Protein AF-A0A3S1B8Y9-F1 (afdb_monomer_lite)

InterPro domains:
  IPR036291 NAD(P)-binding domain superfamily [SSF51735] (3-135)

pLDDT: mean 95.3, std 6.67, range [57.62, 98.81]

Structure (mmCIF, N/CA/C/O backbone):
data_AF-A0A3S1B8Y9-F1
#
_entry.id   AF-A0A3S1B8Y9-F1
#
loop_
_atom_site.group_PDB
_atom_site.id
_atom_site.type_symbol
_atom_site.label_atom_id
_atom_site.label_alt_id
_atom_site.label_comp_id
_atom_site.label_asym_id
_atom_site.label_entity_id
_atom_site.label_seq_id
_atom_site.pdbx_PDB_ins_code
_atom_site.Cartn_x
_atom_site.Cartn_y
_atom_site.Cartn_z
_atom_site.occupancy
_atom_site.B_iso_or_equiv
_atom_site.auth_seq_id
_atom_site.auth_comp_id
_atom_site.auth_asym_id
_atom_site.auth_atom_id
_atom_site.pdbx_PDB_model_num
ATOM 1 N N . ARG A 1 1 ? -17.736 -3.963 6.426 1.00 63.00 1 ARG A N 1
ATOM 2 C CA . ARG A 1 1 ? -17.536 -5.177 5.589 1.00 63.00 1 ARG A CA 1
ATOM 3 C C . ARG A 1 1 ? -17.302 -4.832 4.119 1.00 63.00 1 ARG A C 1
ATOM 5 O O . ARG A 1 1 ? -16.279 -5.253 3.610 1.00 63.00 1 ARG A O 1
ATOM 12 N N . LEU A 1 2 ? -18.182 -4.063 3.458 1.00 87.69 2 LEU A N 1
ATOM 13 C CA . LEU A 1 2 ? -18.104 -3.826 2.005 1.00 87.69 2 LEU A CA 1
ATOM 14 C C . LEU A 1 2 ? -16.774 -3.196 1.538 1.00 87.69 2 LEU A C 1
ATOM 16 O O . LEU A 1 2 ? -16.133 -3.740 0.652 1.00 87.69 2 LEU A O 1
ATOM 20 N N . VAL A 1 3 ? -16.322 -2.112 2.184 1.00 96.25 3 VAL A N 1
ATOM 21 C CA . VAL A 1 3 ? -15.121 -1.366 1.753 1.00 96.25 3 VAL A CA 1
ATOM 22 C C . VAL A 1 3 ? -13.850 -2.220 1.802 1.00 96.25 3 VAL A C 1
ATOM 24 O O . VAL A 1 3 ? -13.183 -2.363 0.787 1.00 96.25 3 VAL A O 1
ATOM 27 N N . CYS A 1 4 ? -13.530 -2.846 2.941 1.00 97.25 4 CYS A N 1
ATOM 28 C CA . CYS A 1 4 ? -12.346 -3.710 3.049 1.00 97.25 4 CYS A CA 1
ATOM 29 C C . CYS A 1 4 ? -12.452 -4.965 2.169 1.00 97.25 4 CYS A C 1
ATOM 31 O O . CYS A 1 4 ? -11.440 -5.449 1.675 1.00 97.25 4 CYS A O 1
ATOM 33 N N . HIS A 1 5 ? -13.664 -5.491 1.959 1.00 97.94 5 HIS A N 1
ATOM 34 C CA . HIS A 1 5 ? -13.863 -6.635 1.074 1.00 97.94 5 HIS A CA 1
ATOM 35 C C . HIS A 1 5 ? -13.495 -6.305 -0.375 1.00 97.94 5 HIS A C 1
ATOM 37 O O . HIS A 1 5 ? -12.762 -7.067 -0.998 1.00 97.94 5 HIS A O 1
ATOM 43 N N . VAL A 1 6 ? -13.940 -5.153 -0.882 1.00 98.00 6 VAL A N 1
ATOM 44 C CA . VAL A 1 6 ? -13.618 -4.702 -2.243 1.00 98.00 6 VAL A CA 1
ATOM 45 C 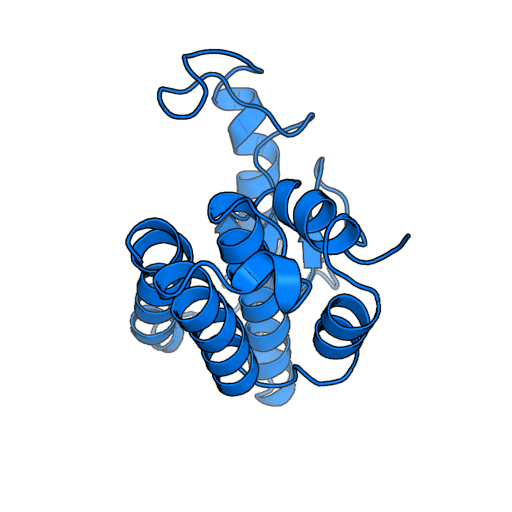C . VAL A 1 6 ? -12.164 -4.242 -2.330 1.00 98.00 6 VAL A C 1
ATOM 47 O O . VAL A 1 6 ? -11.384 -4.793 -3.094 1.00 98.00 6 VAL A O 1
ATOM 50 N N . ASN A 1 7 ? -11.773 -3.262 -1.516 1.00 98.44 7 ASN A N 1
ATOM 51 C CA . ASN A 1 7 ? -10.494 -2.577 -1.691 1.00 98.44 7 ASN A CA 1
ATOM 52 C C . ASN A 1 7 ? -9.284 -3.446 -1.340 1.00 98.44 7 ASN A C 1
ATOM 54 O O . ASN A 1 7 ? -8.238 -3.289 -1.962 1.00 98.44 7 ASN A O 1
ATOM 58 N N . TYR A 1 8 ? -9.406 -4.319 -0.335 1.00 98.62 8 TYR A N 1
ATOM 59 C CA . TYR A 1 8 ? -8.295 -5.140 0.143 1.00 98.62 8 TYR A CA 1
ATOM 60 C C . TYR A 1 8 ? -8.428 -6.596 -0.307 1.00 98.62 8 TYR A C 1
ATOM 62 O O . TYR A 1 8 ? -7.624 -7.043 -1.116 1.00 98.62 8 TYR A O 1
ATOM 70 N N . PHE A 1 9 ? -9.448 -7.324 0.165 1.00 98.56 9 PHE A N 1
ATOM 71 C CA . PHE A 1 9 ? -9.536 -8.771 -0.082 1.00 98.56 9 PHE A CA 1
ATOM 72 C C . PHE A 1 9 ? -9.694 -9.105 -1.571 1.00 98.56 9 PHE A C 1
ATOM 74 O O . PHE A 1 9 ? -8.964 -9.945 -2.076 1.00 98.56 9 PHE A O 1
ATOM 81 N N . SER A 1 10 ? -10.560 -8.397 -2.301 1.00 98.50 10 SER A N 1
ATOM 82 C CA . SER A 1 10 ? -10.728 -8.650 -3.742 1.00 98.50 10 SER A CA 1
ATOM 83 C C . SER A 1 10 ? -9.470 -8.276 -4.538 1.00 98.50 10 SER A C 1
ATOM 85 O O . SER A 1 10 ? -9.107 -8.966 -5.485 1.00 98.50 10 SER A O 1
ATOM 87 N N . THR A 1 11 ? -8.765 -7.210 -4.143 1.00 98.69 11 THR A N 1
ATOM 88 C CA . THR A 1 11 ? -7.465 -6.849 -4.736 1.00 98.69 11 THR A CA 1
ATOM 89 C C . THR A 1 11 ? -6.412 -7.929 -4.476 1.00 98.69 11 THR A C 1
ATOM 91 O O . THR A 1 11 ? -5.647 -8.271 -5.379 1.00 98.69 11 THR A O 1
ATOM 94 N N . LEU A 1 12 ? -6.385 -8.494 -3.265 1.00 98.62 12 LEU A N 1
ATOM 95 C CA . LEU A 1 12 ? -5.515 -9.615 -2.922 1.00 98.62 12 LEU A CA 1
ATOM 96 C C . LEU A 1 12 ? -5.836 -10.845 -3.780 1.00 98.62 12 LEU A C 1
ATOM 98 O O . LEU A 1 12 ? -4.910 -11.431 -4.337 1.00 98.62 12 LEU A O 1
ATOM 102 N N . ASP A 1 13 ? -7.114 -11.192 -3.944 1.00 98.69 13 ASP A N 1
ATOM 103 C CA . ASP A 1 13 ? -7.547 -12.316 -4.783 1.00 98.69 13 ASP A CA 1
ATOM 104 C C . ASP A 1 13 ? -7.085 -12.130 -6.239 1.00 98.69 13 ASP A C 1
ATOM 106 O O . ASP A 1 13 ? -6.532 -13.049 -6.846 1.00 98.69 13 ASP A O 1
ATOM 110 N N . VAL A 1 14 ? -7.224 -10.917 -6.793 1.00 98.69 14 VAL A N 1
ATOM 111 C CA . VAL A 1 14 ? -6.712 -10.590 -8.137 1.00 98.69 14 VAL A CA 1
ATOM 112 C C . VAL A 1 14 ? -5.202 -10.805 -8.212 1.00 98.69 14 VAL A C 1
ATOM 114 O O . VAL A 1 14 ? -4.722 -11.428 -9.159 1.00 98.69 14 VAL A O 1
ATOM 117 N N . CYS A 1 15 ? -4.446 -10.338 -7.216 1.00 98.44 15 CYS A N 1
ATOM 118 C CA . CYS A 1 15 ? -3.003 -10.568 -7.167 1.00 98.44 15 CYS A CA 1
ATOM 119 C C . CYS A 1 15 ? -2.684 -12.068 -7.140 1.00 98.44 15 CYS A C 1
ATOM 121 O O . CYS A 1 15 ? -1.884 -12.534 -7.943 1.00 98.44 15 CYS A O 1
ATOM 123 N N . GLN A 1 16 ? -3.336 -12.845 -6.276 1.00 97.25 16 GLN A N 1
ATOM 124 C CA . GLN A 1 16 ? -3.097 -14.286 -6.153 1.00 97.25 16 GLN A CA 1
ATOM 125 C C . GLN A 1 16 ? -3.360 -15.043 -7.459 1.00 97.25 16 GLN A C 1
ATOM 127 O O . GLN A 1 16 ? -2.598 -15.944 -7.808 1.00 97.25 16 GLN A O 1
ATOM 132 N N . VAL A 1 17 ? -4.401 -14.660 -8.200 1.00 98.50 17 VAL A N 1
ATOM 133 C CA . VAL A 1 17 ? -4.745 -15.281 -9.486 1.00 98.50 17 VAL A CA 1
ATOM 134 C C . VAL A 1 17 ? -3.783 -14.862 -10.600 1.00 98.50 17 VAL A C 1
ATOM 136 O O . VAL A 1 17 ? -3.414 -15.691 -11.431 1.00 98.50 17 VAL A O 1
ATOM 139 N N . LEU A 1 18 ? -3.372 -13.592 -10.644 1.00 98.38 18 LEU A N 1
ATOM 140 C CA . LEU A 1 18 ? -2.582 -13.053 -11.757 1.00 98.38 18 LEU A CA 1
ATOM 141 C C . LEU A 1 18 ? -1.067 -13.169 -11.561 1.00 98.38 18 LEU A C 1
ATOM 143 O O . LEU A 1 18 ? -0.333 -13.190 -12.547 1.00 98.38 18 LEU A O 1
ATOM 147 N N . PHE A 1 19 ? -0.574 -13.259 -10.327 1.00 97.88 19 PHE A N 1
ATOM 148 C CA . PHE A 1 19 ? 0.864 -13.294 -10.038 1.00 97.88 19 PHE A CA 1
ATOM 149 C C . PHE A 1 19 ? 1.604 -14.476 -10.679 1.00 97.88 19 PHE A C 1
ATOM 151 O O . PHE A 1 19 ? 2.698 -14.250 -11.197 1.00 97.88 19 PHE A O 1
ATOM 158 N N . PRO A 1 20 ? 1.027 -15.693 -10.761 1.00 97.25 20 PRO A N 1
ATOM 159 C CA . PRO A 1 20 ? 1.637 -16.796 -11.507 1.00 97.25 20 PRO A CA 1
ATOM 160 C C . PRO A 1 20 ? 1.850 -16.520 -13.006 1.00 97.25 20 PRO A C 1
ATOM 162 O O . PRO A 1 20 ? 2.580 -17.258 -13.660 1.00 97.25 20 PRO A O 1
ATOM 165 N N . LEU A 1 21 ? 1.210 -15.486 -13.568 1.00 98.19 21 LEU A N 1
ATOM 166 C CA . LEU A 1 21 ? 1.323 -15.100 -14.979 1.00 98.19 21 LEU A CA 1
ATOM 167 C C . LEU A 1 21 ? 2.363 -13.996 -15.224 1.00 98.19 21 LEU A C 1
ATOM 169 O O . LEU A 1 21 ? 2.599 -13.629 -16.381 1.00 98.19 21 LEU A O 1
ATOM 173 N N . LEU A 1 22 ? 2.953 -13.428 -14.167 1.00 98.12 22 LEU A N 1
ATOM 174 C CA . LEU A 1 22 ? 3.941 -12.361 -14.297 1.00 98.12 22 LEU A CA 1
ATOM 175 C C . LEU A 1 22 ? 5.198 -12.882 -14.996 1.00 98.12 22 LEU A C 1
ATOM 177 O O . LEU A 1 22 ? 5.701 -13.968 -14.718 1.00 98.12 22 LEU A O 1
ATOM 181 N N . ARG A 1 23 ? 5.698 -12.077 -15.929 1.00 98.00 23 ARG A N 1
ATOM 182 C CA . ARG A 1 23 ? 6.911 -12.352 -16.704 1.00 98.00 23 ARG A CA 1
ATOM 183 C C . ARG A 1 23 ? 8.104 -11.623 -16.077 1.00 98.00 23 ARG A C 1
ATOM 185 O O . ARG A 1 23 ? 7.883 -10.689 -15.301 1.00 98.00 23 ARG A O 1
ATOM 192 N N . PRO A 1 24 ? 9.345 -11.976 -16.454 1.00 97.81 24 PRO A N 1
ATOM 193 C CA . PRO A 1 24 ? 10.497 -11.139 -16.153 1.00 97.81 24 PRO A CA 1
ATOM 194 C C . PRO A 1 24 ? 10.241 -9.671 -16.511 1.00 97.81 24 PRO A C 1
ATOM 196 O O . PRO A 1 24 ? 9.598 -9.383 -17.527 1.00 97.81 24 PRO A O 1
ATOM 199 N N . HIS A 1 25 ? 10.730 -8.755 -15.676 1.00 97.94 25 HIS A N 1
ATOM 200 C CA . HIS A 1 25 ? 10.532 -7.304 -15.812 1.00 97.94 25 HIS A CA 1
ATOM 201 C C . HIS A 1 25 ? 9.085 -6.808 -15.607 1.00 97.94 25 HIS A C 1
ATOM 203 O O . HIS A 1 25 ? 8.757 -5.695 -16.023 1.00 97.94 25 HIS A O 1
ATOM 209 N N . ALA A 1 26 ? 8.180 -7.597 -15.016 1.00 98.44 26 ALA A N 1
ATOM 210 C CA . ALA A 1 26 ? 6.801 -7.155 -14.789 1.00 98.44 26 ALA A CA 1
ATOM 211 C C . ALA A 1 26 ? 6.689 -6.053 -13.716 1.00 98.44 26 ALA A C 1
ATOM 213 O O . ALA A 1 26 ? 7.410 -6.047 -12.718 1.00 98.44 26 ALA A O 1
ATOM 214 N N . ARG A 1 27 ? 5.731 -5.134 -13.911 1.00 98.56 27 ARG A N 1
ATOM 215 C CA . ARG A 1 27 ? 5.387 -4.061 -12.966 1.00 98.56 27 ARG A CA 1
ATOM 216 C C . ARG A 1 27 ? 3.947 -4.235 -12.518 1.00 98.56 27 ARG A C 1
ATOM 218 O O . ARG A 1 27 ? 3.034 -4.226 -13.341 1.00 98.56 27 ARG A O 1
ATOM 225 N N . VAL A 1 28 ? 3.753 -4.369 -11.215 1.00 98.62 28 VAL A N 1
ATOM 226 C CA . VAL A 1 28 ? 2.445 -4.414 -10.568 1.00 98.62 28 VAL A CA 1
ATOM 227 C C . VAL A 1 28 ? 2.259 -3.123 -9.787 1.00 98.62 28 VAL A C 1
ATOM 229 O O . VAL A 1 28 ? 3.119 -2.725 -8.998 1.00 98.62 28 VAL A O 1
ATOM 232 N N . VAL A 1 29 ? 1.123 -2.472 -10.015 1.00 98.56 29 VAL A N 1
ATOM 233 C CA . VAL A 1 29 ? 0.789 -1.195 -9.392 1.00 98.56 29 VAL A CA 1
ATOM 234 C C . VAL A 1 29 ? -0.536 -1.329 -8.667 1.00 98.56 29 VAL A C 1
ATOM 236 O O . VAL A 1 29 ? -1.596 -1.394 -9.288 1.00 98.56 29 VAL A O 1
ATOM 239 N N . ASN A 1 30 ? -0.472 -1.340 -7.342 1.00 98.62 30 ASN A N 1
ATOM 240 C CA . ASN A 1 30 ? -1.655 -1.353 -6.497 1.00 98.62 30 ASN A CA 1
ATOM 241 C C . ASN A 1 30 ? -2.011 0.083 -6.107 1.00 98.62 30 ASN A C 1
ATOM 243 O O . ASN A 1 30 ? -1.321 0.720 -5.309 1.00 98.62 30 ASN A O 1
ATOM 247 N N . VAL A 1 31 ? -3.104 0.606 -6.658 1.00 97.50 31 VAL A N 1
ATOM 248 C CA . VAL A 1 31 ? -3.568 1.958 -6.325 1.00 97.50 31 VAL A CA 1
ATOM 249 C C . VAL A 1 31 ? -4.104 1.968 -4.891 1.00 97.50 31 VAL A C 1
ATOM 251 O O . VAL A 1 31 ? -5.207 1.490 -4.604 1.00 97.50 31 VAL A O 1
ATOM 254 N N . SER A 1 32 ? -3.305 2.510 -3.977 1.00 97.31 32 SER A N 1
ATOM 255 C CA . SER A 1 32 ? -3.632 2.705 -2.570 1.00 97.31 32 SER A CA 1
ATOM 256 C C . SER A 1 32 ? -4.222 4.113 -2.361 1.00 97.31 32 SER A C 1
ATOM 258 O O . SER A 1 32 ? -5.138 4.469 -3.107 1.00 97.31 32 SER A O 1
ATOM 260 N N . SER A 1 33 ? -3.822 4.853 -1.322 1.00 95.56 33 SER A N 1
ATOM 261 C CA . SER A 1 33 ? -4.183 6.259 -1.082 1.00 95.56 33 SER A CA 1
ATOM 262 C C . SER A 1 33 ? -3.348 6.869 0.046 1.00 95.56 33 SER A C 1
ATOM 264 O O . SER A 1 33 ? -3.015 6.144 0.984 1.00 95.56 33 SER A O 1
ATOM 266 N N . LEU A 1 34 ? -3.095 8.185 0.033 1.00 93.94 34 LEU A N 1
ATOM 267 C CA . LEU A 1 34 ? -2.522 8.893 1.188 1.00 93.94 34 LEU A CA 1
ATOM 268 C C . LEU A 1 34 ? -3.366 8.768 2.462 1.00 93.94 34 LEU A C 1
ATOM 270 O O . LEU A 1 34 ? -2.816 8.843 3.558 1.00 93.94 34 LEU A O 1
ATOM 274 N N . ASN A 1 35 ? -4.661 8.462 2.361 1.00 94.56 35 ASN A N 1
ATOM 275 C CA . ASN A 1 35 ? -5.476 8.148 3.535 1.00 94.56 35 ASN A CA 1
ATOM 276 C C . ASN A 1 35 ? -4.962 6.924 4.317 1.00 94.56 35 ASN A C 1
ATOM 278 O O . ASN A 1 35 ? -5.377 6.726 5.454 1.00 94.56 35 ASN A O 1
ATOM 282 N N . CYS A 1 36 ? -4.062 6.097 3.762 1.00 96.12 36 CYS A N 1
ATOM 283 C CA . CYS A 1 36 ? -3.386 5.074 4.562 1.00 96.12 36 CYS A CA 1
ATOM 284 C C . CYS A 1 36 ? -2.468 5.692 5.630 1.00 96.12 36 CYS A C 1
ATOM 286 O O . CYS A 1 36 ? -2.390 5.161 6.733 1.00 96.12 36 CYS A O 1
ATOM 288 N N . HIS A 1 37 ? -1.808 6.811 5.315 1.00 96.00 37 HIS A N 1
ATOM 289 C CA . HIS A 1 37 ? -0.996 7.575 6.260 1.00 96.00 37 HIS A CA 1
ATOM 290 C C . HIS A 1 37 ? -1.885 8.272 7.293 1.00 96.00 37 HIS A C 1
ATOM 292 O O . HIS A 1 37 ? -1.647 8.134 8.487 1.00 96.00 37 HIS A O 1
ATOM 298 N N . GLU A 1 38 ? -2.958 8.937 6.853 1.00 95.25 38 GLU A N 1
ATOM 299 C CA . GLU A 1 38 ? -3.907 9.593 7.766 1.00 95.25 38 GLU A CA 1
ATOM 300 C C . GLU A 1 38 ? -4.511 8.596 8.764 1.00 95.25 38 GLU A C 1
ATOM 302 O O . GLU A 1 38 ? -4.412 8.792 9.972 1.00 95.25 38 GLU A O 1
ATOM 307 N N . SER A 1 39 ? -5.043 7.467 8.279 1.00 97.31 39 SER A N 1
ATOM 308 C CA . SER A 1 39 ? -5.579 6.419 9.154 1.00 97.31 39 SER A CA 1
ATOM 309 C C . SER A 1 39 ? -4.511 5.798 10.050 1.00 97.31 39 SER A C 1
ATOM 311 O O . SER A 1 39 ? -4.826 5.385 11.163 1.00 97.31 39 SER A O 1
ATOM 313 N N . PHE A 1 40 ? -3.255 5.707 9.599 1.00 98.25 40 PHE A N 1
ATOM 314 C CA . PHE A 1 40 ? -2.159 5.237 10.444 1.00 98.25 40 PHE A CA 1
ATOM 315 C C . PHE A 1 40 ? -1.917 6.209 11.606 1.00 98.25 40 PHE A C 1
ATOM 317 O O . PHE A 1 40 ? -1.838 5.770 12.753 1.00 98.25 40 PHE A O 1
ATOM 324 N N . CYS A 1 41 ? -1.866 7.512 11.328 1.00 97.44 41 CYS A N 1
ATOM 325 C CA . CYS A 1 41 ? -1.701 8.559 12.335 1.00 97.44 41 CYS A CA 1
ATOM 326 C C . CYS A 1 41 ? -2.880 8.620 13.321 1.00 97.44 41 CYS A C 1
ATOM 328 O O . CYS A 1 41 ? -2.658 8.822 14.514 1.00 97.44 41 CYS A O 1
ATOM 330 N N . ASP A 1 42 ? -4.105 8.375 12.849 1.00 97.50 42 ASP A N 1
ATOM 331 C CA . ASP A 1 42 ? -5.320 8.350 13.677 1.00 97.50 42 ASP A CA 1
ATOM 332 C C . ASP A 1 42 ? -5.483 7.052 14.493 1.00 97.50 42 ASP A C 1
ATOM 334 O O . ASP A 1 42 ? -6.267 6.996 15.446 1.00 97.50 42 ASP A O 1
ATOM 338 N N . CYS A 1 43 ? -4.737 5.994 14.164 1.00 98.38 43 CYS A N 1
ATOM 339 C CA . CYS A 1 43 ? -4.683 4.791 14.988 1.00 98.38 43 CYS A CA 1
ATOM 340 C C . CYS A 1 43 ? -3.944 5.051 16.308 1.00 98.38 43 CYS A C 1
ATOM 342 O O . CYS A 1 43 ? -2.993 5.824 16.391 1.00 98.38 43 CYS A O 1
ATOM 344 N N . SER A 1 44 ? -4.326 4.320 17.354 1.00 98.31 44 SER A N 1
ATOM 345 C CA . SER A 1 44 ? -3.635 4.351 18.646 1.00 98.31 44 SER A CA 1
ATOM 346 C C . SER A 1 44 ? -2.167 3.905 18.527 1.00 98.31 44 SER A C 1
ATOM 348 O O . SER A 1 44 ? -1.848 3.082 17.662 1.00 98.31 44 SER A O 1
ATOM 350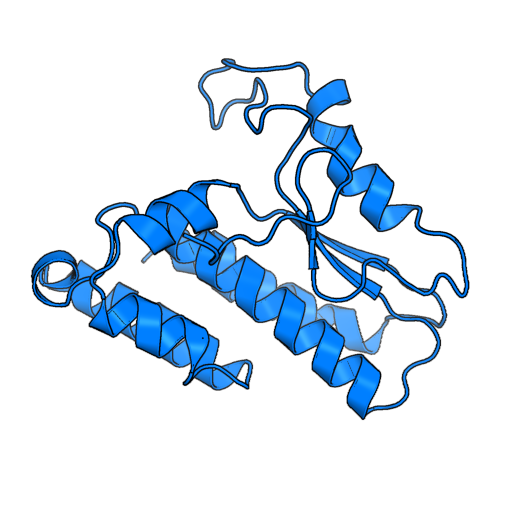 N N . PRO A 1 45 ? -1.281 4.313 19.459 1.00 98.12 45 PRO A N 1
ATOM 351 C CA . PRO A 1 45 ? 0.114 3.866 19.471 1.00 98.12 45 PRO A CA 1
ATOM 352 C C . PRO A 1 45 ? 0.280 2.340 19.460 1.00 98.12 45 PRO A C 1
ATOM 354 O O . PRO A 1 45 ? 1.201 1.820 18.837 1.00 98.12 45 PRO A O 1
ATOM 357 N N . ALA A 1 46 ? -0.631 1.602 20.105 1.00 98.38 46 ALA A N 1
ATOM 358 C CA . ALA A 1 46 ? -0.608 0.140 20.108 1.00 98.38 46 ALA A CA 1
ATOM 359 C C . ALA A 1 46 ? -0.874 -0.447 18.709 1.00 98.38 46 ALA A C 1
ATOM 361 O O . ALA A 1 46 ? -0.177 -1.368 18.280 1.00 98.38 46 ALA A O 1
ATOM 362 N N . VAL A 1 47 ? -1.847 0.107 17.979 1.00 98.44 47 VAL A N 1
ATOM 363 C CA . VAL A 1 47 ? -2.166 -0.308 16.604 1.00 98.44 47 VAL A CA 1
ATOM 364 C C . VAL A 1 47 ? -1.061 0.119 15.636 1.00 98.44 47 VAL A C 1
ATOM 366 O O . VAL A 1 47 ? -0.631 -0.696 14.822 1.00 98.44 47 VAL A O 1
ATOM 369 N N . GLN A 1 48 ? -0.528 1.337 15.769 1.00 98.50 48 GLN A N 1
ATOM 370 C CA . GLN A 1 48 ? 0.627 1.794 14.991 1.00 98.50 48 GLN A CA 1
ATOM 371 C C . GLN A 1 48 ? 1.845 0.883 15.192 1.00 98.50 48 GLN A C 1
ATOM 373 O O . GLN A 1 48 ? 2.496 0.479 14.228 1.00 98.50 48 GLN A O 1
ATOM 378 N N . ASN A 1 49 ? 2.131 0.508 16.442 1.00 98.00 49 ASN A N 1
ATOM 379 C CA . ASN A 1 49 ? 3.220 -0.408 16.759 1.00 98.00 49 ASN A CA 1
ATOM 380 C C . ASN A 1 49 ? 2.980 -1.799 16.160 1.00 98.00 49 ASN A C 1
ATOM 382 O O . ASN A 1 49 ? 3.899 -2.373 15.579 1.00 98.00 49 ASN A O 1
ATOM 386 N N . ARG A 1 50 ? 1.749 -2.327 16.234 1.00 98.00 50 ARG A N 1
ATOM 387 C CA . ARG A 1 50 ? 1.377 -3.592 15.578 1.00 98.00 50 ARG A CA 1
ATOM 388 C C . ARG A 1 50 ? 1.649 -3.540 14.074 1.00 98.00 50 ARG A C 1
ATOM 390 O O . ARG A 1 50 ? 2.268 -4.462 13.555 1.00 98.00 50 ARG A O 1
ATOM 397 N N . ILE A 1 51 ? 1.240 -2.464 13.397 1.00 97.75 51 ILE A N 1
ATOM 398 C CA . ILE A 1 51 ? 1.486 -2.268 11.959 1.00 97.75 51 ILE A CA 1
ATOM 399 C C . ILE A 1 51 ? 2.988 -2.310 11.649 1.00 97.75 51 ILE A C 1
ATOM 401 O O . ILE A 1 51 ? 3.397 -2.984 10.710 1.00 97.75 51 ILE A O 1
ATOM 405 N N . LYS A 1 52 ? 3.808 -1.627 12.456 1.00 96.50 52 LYS A N 1
ATOM 406 C CA . LYS A 1 52 ? 5.259 -1.512 12.242 1.00 96.50 52 LYS A CA 1
ATOM 407 C C . LYS A 1 52 ? 6.045 -2.788 12.556 1.00 96.50 52 LYS A C 1
ATOM 409 O O . LYS A 1 52 ? 7.109 -2.990 11.981 1.00 96.50 52 LYS A O 1
ATOM 414 N N . THR A 1 53 ? 5.575 -3.611 13.494 1.00 96.81 53 THR A N 1
ATOM 415 C CA . THR A 1 53 ? 6.422 -4.648 14.120 1.00 96.81 53 THR A CA 1
ATOM 416 C C . THR A 1 53 ? 5.894 -6.070 14.022 1.00 96.81 53 THR A C 1
ATOM 418 O O . THR A 1 53 ? 6.669 -6.990 14.248 1.00 96.81 53 THR A O 1
ATOM 421 N N . ALA A 1 54 ? 4.610 -6.269 13.713 1.00 96.56 54 ALA A N 1
ATOM 422 C CA . ALA A 1 54 ? 3.963 -7.580 13.804 1.00 96.56 54 ALA A CA 1
ATOM 423 C C . ALA A 1 54 ? 3.347 -8.059 12.480 1.00 96.56 54 ALA A C 1
ATOM 425 O O . ALA A 1 54 ? 2.628 -9.053 12.470 1.00 96.56 54 ALA A O 1
ATOM 426 N N . ILE A 1 55 ? 3.579 -7.340 11.379 1.00 97.62 55 ILE A N 1
ATOM 427 C CA . ILE A 1 55 ? 3.033 -7.670 10.062 1.00 97.62 55 ILE A CA 1
ATOM 428 C C . ILE A 1 55 ? 4.190 -7.996 9.120 1.00 97.62 55 ILE A C 1
ATOM 430 O O . ILE A 1 55 ? 4.917 -7.103 8.684 1.00 97.62 55 ILE A O 1
ATOM 434 N N . HIS A 1 56 ? 4.357 -9.279 8.801 1.00 97.00 56 HIS A N 1
ATOM 435 C CA . HIS A 1 56 ? 5.460 -9.767 7.965 1.00 97.00 56 HIS A CA 1
ATOM 436 C C . HIS A 1 56 ? 4.987 -10.605 6.777 1.00 97.00 56 HIS A C 1
ATOM 438 O O . HIS A 1 56 ? 5.704 -10.733 5.786 1.00 97.00 56 HIS A O 1
ATOM 444 N N . THR A 1 57 ? 3.781 -11.160 6.860 1.00 98.56 57 THR A N 1
ATOM 445 C CA . THR A 1 57 ? 3.181 -12.031 5.853 1.00 98.56 57 THR A CA 1
ATOM 446 C C . THR A 1 57 ? 1.826 -11.500 5.394 1.00 98.56 57 THR A C 1
ATOM 448 O O . THR A 1 57 ? 1.188 -10.688 6.064 1.00 98.56 57 THR A O 1
ATOM 451 N N . ILE A 1 58 ? 1.350 -11.993 4.248 1.00 98.56 58 ILE A N 1
ATOM 452 C CA . ILE A 1 58 ? -0.005 -11.690 3.764 1.00 98.56 58 ILE A CA 1
ATOM 453 C C . ILE A 1 58 ? -1.064 -12.123 4.782 1.00 98.56 58 ILE A C 1
ATOM 455 O O . ILE A 1 58 ? -2.069 -11.435 4.949 1.00 98.56 58 ILE A O 1
ATOM 459 N N . GLU A 1 59 ? -0.821 -13.213 5.512 1.00 98.62 59 GLU A N 1
ATOM 460 C CA . GLU A 1 59 ? -1.752 -13.682 6.534 1.00 98.62 59 GLU A CA 1
ATOM 461 C C . GLU A 1 59 ? -1.802 -12.757 7.758 1.00 98.62 59 GLU A C 1
ATOM 463 O O . GLU A 1 59 ? -2.875 -12.547 8.331 1.00 98.62 59 GLU A O 1
ATOM 468 N N . ASP A 1 60 ? -0.690 -12.104 8.106 1.00 98.69 60 ASP A N 1
ATOM 469 C CA . ASP A 1 60 ? -0.687 -11.074 9.150 1.00 98.69 60 ASP A CA 1
ATOM 470 C C . ASP A 1 60 ? -1.530 -9.862 8.730 1.00 98.69 60 ASP A C 1
ATOM 472 O O . ASP A 1 60 ? -2.301 -9.334 9.536 1.00 98.69 60 ASP A O 1
ATOM 476 N N . VAL A 1 61 ? -1.443 -9.445 7.456 1.00 98.69 61 VAL A N 1
ATOM 477 C CA . VAL A 1 61 ? -2.284 -8.362 6.912 1.00 98.69 61 VAL A CA 1
ATOM 478 C C . VAL A 1 61 ? -3.755 -8.784 6.896 1.00 98.69 61 VAL A C 1
ATOM 480 O O . VAL A 1 61 ? -4.614 -8.022 7.342 1.00 98.69 61 VAL A O 1
ATOM 483 N N . ASN A 1 62 ? -4.061 -10.010 6.458 1.00 98.69 62 ASN A N 1
ATOM 484 C CA . ASN A 1 62 ? -5.418 -10.564 6.485 1.00 98.69 62 ASN A CA 1
ATOM 485 C C . ASN A 1 62 ? -5.996 -10.549 7.897 1.00 98.69 62 ASN A C 1
ATOM 487 O O . ASN A 1 62 ? -7.131 -10.114 8.099 1.00 98.69 62 ASN A O 1
ATOM 491 N N . THR A 1 63 ? -5.214 -11.002 8.875 1.00 98.69 63 THR A N 1
ATOM 492 C CA . THR A 1 63 ? -5.603 -11.020 10.286 1.00 98.69 63 THR A CA 1
ATOM 493 C C . THR A 1 63 ? -5.845 -9.603 10.791 1.00 98.69 63 THR A C 1
ATOM 495 O O . THR A 1 63 ? -6.899 -9.330 11.362 1.00 98.69 63 THR A O 1
ATOM 498 N N . PHE A 1 64 ? -4.932 -8.671 10.511 1.00 98.62 64 PHE A N 1
ATOM 499 C CA . PHE A 1 64 ? -5.065 -7.265 10.891 1.00 98.62 64 PHE A CA 1
ATOM 500 C C . PHE A 1 64 ? -6.343 -6.617 10.334 1.00 98.62 64 PHE A C 1
ATOM 502 O O . PHE A 1 64 ? -7.111 -6.007 11.084 1.00 98.62 64 PHE A O 1
ATOM 509 N N . ILE A 1 65 ? -6.621 -6.788 9.038 1.00 98.50 65 ILE A N 1
ATOM 510 C CA . ILE A 1 65 ? -7.821 -6.229 8.401 1.00 98.50 65 ILE A CA 1
ATOM 511 C C . ILE A 1 65 ? -9.093 -6.916 8.914 1.00 98.50 65 ILE A C 1
ATOM 513 O O . ILE A 1 65 ? -10.103 -6.247 9.142 1.00 98.50 65 ILE A O 1
ATOM 517 N N . ASN A 1 66 ? -9.066 -8.229 9.148 1.00 98.44 66 ASN A N 1
ATOM 518 C CA . ASN A 1 66 ? -10.203 -8.946 9.728 1.00 98.44 66 ASN A CA 1
ATOM 519 C C . ASN A 1 66 ? -10.497 -8.511 11.168 1.00 98.44 66 ASN A C 1
ATOM 521 O O . ASN A 1 66 ? -11.670 -8.380 11.521 1.00 98.44 66 ASN A O 1
ATOM 525 N N . ASP A 1 67 ? -9.477 -8.259 11.986 1.00 98.31 67 ASP A N 1
ATOM 526 C CA . ASP A 1 67 ? -9.648 -7.740 13.347 1.00 98.31 67 ASP A CA 1
ATOM 527 C C . ASP A 1 67 ? -10.332 -6.373 13.328 1.00 98.31 67 ASP A C 1
ATOM 529 O O . ASP A 1 67 ? -11.328 -6.176 14.030 1.00 98.31 67 ASP A O 1
ATOM 533 N N . TYR A 1 68 ? -9.881 -5.466 12.452 1.00 98.31 68 TYR A N 1
ATOM 534 C CA . TYR A 1 68 ? -10.553 -4.186 12.231 1.00 98.31 68 TYR A CA 1
ATOM 535 C C . TYR A 1 68 ? -12.020 -4.379 11.821 1.00 98.31 68 TYR A C 1
ATOM 537 O O . TYR A 1 68 ? -12.916 -3.775 12.412 1.00 98.31 68 TYR A O 1
ATOM 545 N N . VAL A 1 69 ? -12.302 -5.252 10.845 1.00 97.81 69 VAL A N 1
ATOM 546 C CA . VAL A 1 69 ? -13.675 -5.506 10.372 1.00 97.81 69 VAL A CA 1
ATOM 547 C C . VAL A 1 69 ? -14.566 -6.050 11.493 1.00 97.81 69 VAL A C 1
ATOM 549 O O . VAL A 1 69 ? -15.692 -5.567 11.640 1.00 97.81 69 VAL A O 1
ATOM 552 N N . LYS A 1 70 ? -14.083 -6.999 12.303 1.00 97.31 70 LYS A N 1
ATOM 553 C CA . LYS A 1 70 ? -14.819 -7.556 13.455 1.00 97.31 70 LYS A CA 1
ATOM 554 C C . LYS A 1 70 ? -15.092 -6.486 14.514 1.00 97.31 70 LYS A C 1
ATOM 556 O O . LYS A 1 70 ? -16.211 -6.380 15.026 1.00 97.31 70 LYS A O 1
ATOM 561 N N . ALA A 1 71 ? -14.096 -5.656 14.818 1.00 97.62 71 ALA A N 1
ATOM 562 C CA . ALA A 1 71 ? -14.239 -4.551 15.759 1.00 97.62 71 ALA A CA 1
ATOM 563 C C . ALA A 1 71 ? -15.223 -3.490 15.240 1.00 97.62 71 ALA A C 1
ATOM 565 O O . ALA A 1 71 ? -16.041 -2.972 15.999 1.00 97.62 71 ALA A O 1
ATOM 566 N N . ALA A 1 72 ? -15.209 -3.191 13.941 1.00 96.25 72 ALA A N 1
ATOM 567 C CA . ALA A 1 72 ? -16.137 -2.250 13.322 1.00 96.25 72 ALA A CA 1
ATOM 568 C C . ALA A 1 72 ? -17.579 -2.779 13.324 1.00 96.25 72 ALA A C 1
ATOM 570 O O . ALA A 1 72 ? -18.496 -2.035 13.655 1.00 96.25 72 ALA A O 1
ATOM 571 N N . GLN A 1 73 ? -17.788 -4.071 13.047 1.00 95.62 73 GLN A N 1
ATOM 572 C CA . GLN A 1 73 ? -19.111 -4.717 13.089 1.00 95.62 73 GLN A CA 1
ATOM 573 C C . GLN A 1 73 ? -19.771 -4.677 14.472 1.00 95.62 73 GLN A C 1
ATOM 575 O O . GLN A 1 73 ? -20.994 -4.718 14.568 1.00 95.62 73 GLN A O 1
ATOM 580 N N . THR A 1 74 ? -18.969 -4.588 15.532 1.00 95.88 74 THR A N 1
ATOM 581 C CA . THR A 1 74 ? -19.431 -4.508 16.925 1.00 95.88 74 THR A CA 1
ATOM 582 C C . THR A 1 74 ? -19.332 -3.093 17.509 1.00 95.88 74 THR A C 1
ATOM 584 O O . THR A 1 74 ? -19.527 -2.908 18.710 1.00 95.88 74 THR A O 1
ATOM 587 N N . ASN A 1 75 ? -19.039 -2.083 16.676 1.00 96.19 75 ASN A N 1
ATOM 588 C CA . ASN A 1 75 ? -18.808 -0.687 17.075 1.00 96.19 75 ASN A CA 1
ATOM 589 C C . ASN A 1 75 ? -17.710 -0.508 18.145 1.00 96.19 75 ASN A C 1
ATOM 591 O O . ASN A 1 75 ? -17.720 0.459 18.901 1.00 96.19 75 ASN A O 1
ATOM 595 N N . GLN A 1 76 ? -16.742 -1.425 18.208 1.00 97.75 76 GLN A N 1
ATOM 596 C CA . GLN A 1 76 ? -15.622 -1.397 19.154 1.00 97.75 76 GLN A CA 1
ATOM 597 C C . GLN A 1 76 ? -14.305 -0.908 18.535 1.00 97.75 76 GLN A C 1
ATOM 599 O O . GLN A 1 76 ? -13.332 -0.748 19.264 1.00 97.75 76 GLN A O 1
ATOM 604 N N . HIS A 1 77 ? -14.245 -0.669 17.220 1.00 97.25 77 HIS A N 1
ATOM 605 C CA . HIS A 1 77 ? -13.007 -0.309 16.510 1.00 97.25 77 HIS A CA 1
ATOM 606 C C . HIS A 1 77 ? -12.263 0.889 17.128 1.00 97.25 77 HIS A C 1
ATOM 608 O O . HIS A 1 77 ? -11.074 0.766 17.404 1.00 97.25 77 HIS A O 1
ATOM 614 N N . LEU A 1 78 ? -12.964 1.981 17.457 1.00 98.00 78 LEU A N 1
ATOM 615 C CA . LEU A 1 78 ? -12.361 3.143 18.127 1.00 98.00 78 LEU A CA 1
ATOM 616 C C . LEU A 1 78 ? -11.810 2.803 19.515 1.00 98.00 78 LEU A C 1
ATOM 618 O O . LEU A 1 78 ? -10.700 3.192 19.861 1.00 98.00 78 LEU A O 1
ATOM 622 N N . LYS A 1 79 ? -12.564 2.029 20.307 1.00 97.94 79 LYS A N 1
ATOM 623 C CA . LYS A 1 79 ? -12.123 1.576 21.636 1.00 97.94 79 LYS A CA 1
ATOM 624 C C . LYS A 1 79 ? -10.894 0.666 21.546 1.00 97.94 79 LYS A C 1
ATOM 626 O O . LYS A 1 79 ? -10.062 0.670 22.446 1.00 97.94 79 LYS A O 1
ATOM 631 N N . GLN A 1 80 ? -10.786 -0.107 20.468 1.00 98.19 80 GLN A N 1
ATOM 632 C CA . GLN A 1 80 ? -9.630 -0.951 20.161 1.00 98.19 80 GLN A CA 1
ATOM 633 C C . GLN A 1 80 ? -8.489 -0.176 19.480 1.00 98.19 80 GLN A C 1
ATOM 635 O O . GLN A 1 80 ? -7.452 -0.760 19.178 1.00 98.19 80 GLN A O 1
ATOM 640 N N . GLY A 1 81 ? -8.656 1.133 19.273 1.00 98.38 81 GLY A N 1
ATOM 641 C CA . GLY A 1 81 ? -7.609 2.024 18.794 1.00 98.38 81 GLY A CA 1
ATOM 642 C C . GLY A 1 81 ? -7.387 2.004 17.284 1.00 98.38 81 GLY A C 1
ATOM 643 O O . GLY A 1 81 ? -6.323 2.433 16.847 1.00 98.38 81 GLY A O 1
ATOM 644 N N . PHE A 1 82 ? -8.338 1.498 16.500 1.00 98.56 82 PHE A N 1
ATOM 645 C CA . PHE A 1 82 ? -8.342 1.659 15.045 1.00 98.56 82 PHE A CA 1
ATOM 646 C C . PHE A 1 82 ? -8.962 3.002 14.646 1.00 98.56 82 PHE A C 1
ATOM 648 O O . PHE A 1 82 ? -9.809 3.530 15.369 1.00 98.56 82 PHE A O 1
ATOM 655 N N . ASP A 1 83 ? -8.614 3.496 13.459 1.00 97.56 83 ASP A N 1
ATOM 656 C CA . ASP A 1 83 ? -9.277 4.653 12.857 1.00 97.56 83 ASP A CA 1
ATOM 657 C C . ASP A 1 83 ? -10.771 4.374 12.560 1.00 97.56 83 ASP A C 1
ATOM 659 O O . ASP A 1 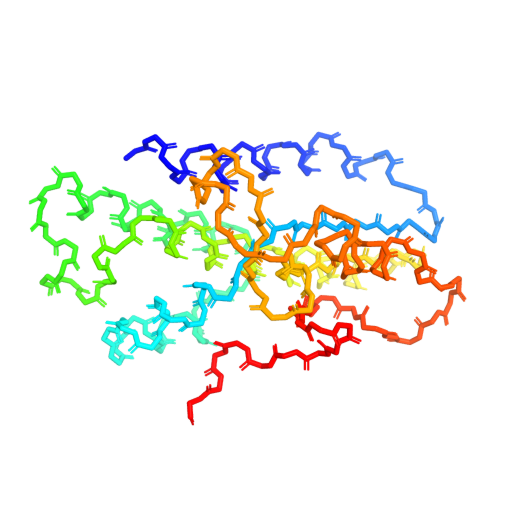83 ? -11.199 3.243 12.290 1.00 97.56 83 ASP A O 1
ATOM 663 N N . LYS A 1 84 ? -11.586 5.431 12.605 1.00 95.94 84 LYS A N 1
ATOM 664 C CA . LYS A 1 84 ? -13.006 5.431 12.231 1.00 95.94 84 LYS A CA 1
ATOM 665 C C . LYS A 1 84 ? -13.233 5.181 10.745 1.00 95.94 84 LYS A C 1
ATOM 667 O O . LYS A 1 84 ? -14.303 4.678 10.398 1.00 95.94 84 LYS A O 1
ATOM 672 N N . TYR A 1 85 ? -12.304 5.542 9.856 1.00 95.44 85 TYR A N 1
ATOM 673 C CA . TYR A 1 85 ? -12.573 5.511 8.420 1.00 95.44 85 TYR A CA 1
ATOM 674 C C . TYR A 1 85 ? -12.210 4.160 7.780 1.00 95.44 85 TYR A C 1
ATOM 676 O O . TYR A 1 85 ? -11.034 3.831 7.611 1.00 95.44 85 TYR A O 1
ATOM 684 N N . PRO A 1 86 ? -13.201 3.375 7.306 1.00 96.94 86 PRO A N 1
ATOM 685 C CA . PRO A 1 86 ? -12.931 2.073 6.695 1.00 96.94 86 PRO A CA 1
ATOM 686 C C . PRO A 1 86 ? -12.159 2.173 5.380 1.00 96.94 86 PRO A C 1
ATOM 688 O O . PRO A 1 86 ? -11.486 1.218 4.993 1.00 96.94 86 PRO A O 1
ATOM 691 N N . TYR A 1 87 ? -12.252 3.313 4.688 1.00 97.38 87 TYR A N 1
ATOM 692 C CA . TYR A 1 87 ? -11.496 3.562 3.468 1.00 97.38 87 TYR A CA 1
ATOM 693 C C . TYR A 1 87 ? -9.989 3.559 3.741 1.00 97.38 87 TYR A C 1
ATOM 695 O O . TYR A 1 87 ? -9.293 2.705 3.193 1.00 97.38 87 TYR A O 1
ATOM 703 N N . GLY A 1 88 ? -9.489 4.420 4.629 1.00 97.50 88 GLY A N 1
ATOM 704 C CA . GLY A 1 88 ? -8.056 4.483 4.911 1.00 97.50 88 GLY A CA 1
ATOM 705 C C . GLY A 1 88 ? -7.527 3.207 5.578 1.00 97.50 88 GLY A C 1
ATOM 706 O O . GLY A 1 88 ? -6.495 2.692 5.151 1.00 97.50 88 GLY A O 1
ATOM 707 N N . MET A 1 89 ? -8.305 2.565 6.460 1.00 98.31 89 MET A N 1
ATOM 708 C CA . MET A 1 89 ? -7.971 1.229 6.988 1.00 98.31 89 MET A CA 1
ATOM 709 C C . MET A 1 89 ? -7.828 0.166 5.887 1.00 98.31 89 MET A C 1
ATOM 711 O O . MET A 1 89 ? -6.921 -0.665 5.935 1.00 98.31 89 MET A O 1
ATOM 715 N N . SER A 1 90 ? -8.681 0.194 4.856 1.00 98.62 90 SER A N 1
ATOM 716 C CA . SER A 1 90 ? -8.527 -0.706 3.705 1.00 98.62 90 SER A CA 1
ATOM 717 C C . SER A 1 90 ? -7.265 -0.407 2.890 1.00 98.62 90 SER A C 1
ATOM 719 O O . SER A 1 90 ? -6.625 -1.331 2.393 1.00 98.62 90 SER A O 1
ATOM 721 N N . LYS A 1 91 ? -6.878 0.870 2.788 1.00 98.25 91 LYS A N 1
ATOM 722 C CA . LYS A 1 91 ? -5.692 1.318 2.051 1.00 98.25 91 LYS A CA 1
ATOM 723 C C . LYS A 1 91 ? -4.392 1.034 2.807 1.00 98.25 91 LYS A C 1
ATOM 725 O O . LYS A 1 91 ? -3.418 0.669 2.160 1.00 98.25 91 LYS A O 1
ATOM 730 N N . ILE A 1 92 ? -4.395 1.034 4.146 1.00 98.62 92 ILE A N 1
ATOM 731 C CA . ILE A 1 92 ? -3.307 0.448 4.958 1.00 98.62 92 ILE A CA 1
ATOM 732 C C . ILE A 1 92 ? -3.070 -1.009 4.542 1.00 98.62 92 ILE A C 1
ATOM 734 O O . ILE A 1 92 ? -1.933 -1.394 4.277 1.00 98.62 92 ILE A O 1
ATOM 738 N N . GLY A 1 93 ? -4.141 -1.802 4.413 1.00 98.62 93 GLY A N 1
ATOM 739 C CA . GLY A 1 93 ? -4.054 -3.191 3.951 1.00 98.62 93 GLY A CA 1
ATOM 740 C C . GLY A 1 93 ? -3.411 -3.322 2.568 1.00 98.62 93 GLY A C 1
ATOM 741 O O . GLY A 1 93 ? -2.487 -4.112 2.395 1.00 98.62 93 GLY A O 1
ATOM 742 N N . VAL A 1 94 ? -3.849 -2.518 1.593 1.00 98.81 94 VAL A N 1
ATOM 743 C CA . VAL A 1 94 ? -3.285 -2.513 0.227 1.00 98.81 94 VAL A CA 1
ATOM 744 C C . VAL A 1 94 ? -1.802 -2.124 0.225 1.00 98.81 94 VAL A C 1
ATOM 746 O O . VAL A 1 94 ? -0.999 -2.763 -0.460 1.00 98.81 94 VAL A O 1
ATOM 749 N N . THR A 1 95 ? -1.421 -1.109 1.001 1.00 98.75 95 THR A N 1
ATOM 750 C CA . THR A 1 95 ? -0.030 -0.649 1.102 1.00 98.75 95 THR A CA 1
ATOM 751 C C . THR A 1 95 ? 0.872 -1.719 1.730 1.00 98.75 95 THR A C 1
ATOM 753 O O . THR A 1 95 ? 1.908 -2.056 1.156 1.00 98.75 95 THR A O 1
ATOM 756 N N . LEU A 1 96 ? 0.460 -2.322 2.853 1.00 98.69 96 LEU A N 1
ATOM 757 C CA . LEU A 1 96 ? 1.200 -3.408 3.513 1.00 98.69 96 LEU A CA 1
ATOM 758 C C . LEU A 1 96 ? 1.333 -4.643 2.616 1.00 98.69 96 LEU A C 1
ATOM 760 O O . LEU A 1 96 ? 2.428 -5.179 2.454 1.00 98.69 96 LEU A O 1
ATOM 764 N N . MET A 1 97 ? 0.230 -5.065 1.992 1.00 98.69 97 MET A N 1
ATOM 765 C CA . MET A 1 97 ? 0.207 -6.193 1.060 1.00 98.69 97 MET A CA 1
ATOM 766 C C . MET A 1 97 ? 1.216 -6.000 -0.071 1.00 98.69 97 MET A C 1
ATOM 768 O O . MET A 1 97 ? 1.971 -6.919 -0.369 1.00 98.69 97 MET A O 1
ATOM 772 N N . SER A 1 98 ? 1.271 -4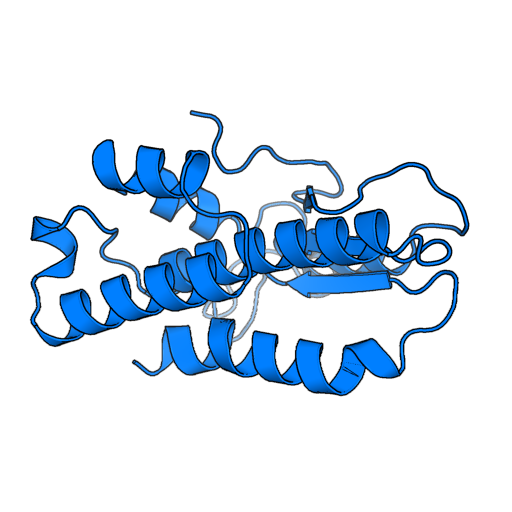.807 -0.664 1.00 98.75 98 SER A N 1
ATOM 773 C CA . SER A 1 98 ? 2.177 -4.511 -1.781 1.00 98.75 98 SER A CA 1
ATOM 774 C C . SER A 1 98 ? 3.652 -4.625 -1.383 1.00 98.75 98 SER A C 1
ATOM 776 O O . SER A 1 98 ? 4.450 -5.198 -2.124 1.00 98.75 98 SER A O 1
ATOM 778 N N . ALA A 1 99 ? 4.016 -4.139 -0.191 1.00 98.56 99 ALA A N 1
ATOM 779 C CA . ALA A 1 99 ? 5.375 -4.264 0.335 1.00 98.56 99 ALA A CA 1
ATOM 780 C C . ALA A 1 99 ? 5.763 -5.734 0.590 1.00 98.56 99 ALA A C 1
ATOM 782 O O . ALA A 1 99 ? 6.857 -6.166 0.223 1.00 98.56 99 ALA A O 1
ATOM 783 N N . ILE A 1 100 ? 4.853 -6.528 1.162 1.00 98.69 100 ILE A N 1
ATOM 784 C CA . ILE A 1 100 ? 5.079 -7.958 1.438 1.00 98.69 100 ILE A CA 1
ATOM 785 C C . ILE A 1 100 ? 5.152 -8.774 0.143 1.00 98.69 100 ILE A C 1
ATOM 787 O O . ILE A 1 100 ? 5.983 -9.674 0.022 1.00 98.69 100 ILE A O 1
ATOM 791 N N . GLN A 1 101 ? 4.320 -8.448 -0.845 1.00 98.69 101 GLN A N 1
ATOM 792 C CA . GLN A 1 101 ? 4.365 -9.056 -2.173 1.00 98.69 101 GLN A CA 1
ATOM 793 C C . GLN A 1 101 ? 5.713 -8.810 -2.854 1.00 98.69 101 GLN A C 1
ATOM 795 O O . GLN A 1 101 ? 6.317 -9.764 -3.338 1.00 98.69 101 GLN A O 1
ATOM 800 N N . GLN A 1 102 ? 6.227 -7.572 -2.832 1.00 98.62 102 GLN A N 1
ATOM 801 C CA . GLN A 1 102 ? 7.575 -7.298 -3.340 1.00 98.62 102 GLN A CA 1
ATOM 802 C C . GLN A 1 102 ? 8.621 -8.144 -2.616 1.00 98.62 102 GLN A C 1
ATOM 804 O O . GLN A 1 102 ? 9.434 -8.794 -3.270 1.00 98.62 102 GLN A O 1
ATOM 809 N N . LYS A 1 103 ? 8.593 -8.150 -1.278 1.00 98.38 103 LYS A N 1
ATOM 810 C CA . LYS A 1 103 ? 9.545 -8.926 -0.481 1.00 98.38 103 LYS A CA 1
ATOM 811 C C . LYS A 1 103 ? 9.509 -10.411 -0.850 1.00 98.38 103 LYS A C 1
ATOM 813 O O . LYS A 1 103 ? 10.555 -11.035 -0.960 1.00 98.38 103 LYS A O 1
ATOM 818 N N . THR A 1 104 ? 8.319 -10.956 -1.087 1.00 98.25 104 THR A N 1
ATOM 819 C CA . THR A 1 104 ? 8.142 -12.353 -1.500 1.00 98.25 104 THR A CA 1
ATOM 820 C C . THR A 1 104 ? 8.828 -12.632 -2.840 1.00 98.25 104 THR A C 1
ATOM 822 O O . THR A 1 104 ? 9.521 -13.637 -2.965 1.00 98.25 104 THR A O 1
ATOM 825 N N . PHE A 1 105 ? 8.692 -11.739 -3.827 1.00 98.19 105 PHE A N 1
ATOM 826 C CA . PHE A 1 105 ? 9.390 -11.877 -5.110 1.00 98.19 105 PHE A CA 1
ATOM 827 C C . PHE A 1 105 ? 10.909 -11.747 -4.978 1.00 98.19 105 PHE A C 1
ATOM 829 O O . PHE A 1 105 ? 11.638 -12.492 -5.632 1.00 98.19 105 PHE A O 1
ATOM 836 N N . ASP A 1 106 ? 11.385 -10.841 -4.122 1.00 97.25 106 ASP A N 1
ATOM 837 C CA . ASP A 1 106 ? 12.817 -10.692 -3.854 1.00 97.25 106 ASP A CA 1
ATOM 838 C C . ASP A 1 106 ? 13.391 -11.961 -3.197 1.00 97.25 106 ASP A C 1
ATOM 840 O O . ASP A 1 106 ? 14.416 -12.471 -3.646 1.00 97.25 106 ASP A O 1
ATOM 844 N N . ASP A 1 107 ? 12.700 -12.525 -2.199 1.00 97.81 107 ASP A N 1
ATOM 845 C CA . ASP A 1 107 ? 13.107 -13.760 -1.511 1.00 97.81 107 ASP A CA 1
ATOM 846 C C . ASP A 1 107 ? 13.091 -14.986 -2.449 1.00 97.81 107 ASP A C 1
ATOM 848 O O . ASP A 1 107 ? 13.886 -15.911 -2.284 1.00 97.81 107 ASP A O 1
ATOM 852 N N . GLN A 1 108 ? 12.206 -14.997 -3.452 1.00 96.88 108 GLN A N 1
ATOM 853 C CA . GLN A 1 108 ? 12.134 -16.038 -4.487 1.00 96.88 108 GLN A CA 1
ATOM 854 C C . GLN A 1 108 ? 13.181 -15.869 -5.599 1.00 96.88 108 GLN A C 1
ATOM 856 O O . GLN A 1 108 ? 13.312 -16.753 -6.446 1.00 96.88 108 GLN A O 1
ATOM 861 N N . GLY A 1 109 ? 13.911 -14.750 -5.627 1.00 96.19 109 GLY A N 1
ATOM 862 C CA . GLY A 1 109 ? 14.855 -14.439 -6.700 1.00 96.19 109 GLY A CA 1
ATOM 863 C C . GLY A 1 109 ? 14.176 -14.187 -8.049 1.00 96.19 109 GLY A C 1
ATOM 864 O O . GLY A 1 109 ? 14.750 -14.510 -9.088 1.00 96.19 109 GLY A O 1
ATOM 865 N N . ALA A 1 110 ? 12.952 -13.646 -8.049 1.00 95.56 110 ALA A N 1
ATOM 866 C CA . ALA A 1 110 ? 12.223 -13.357 -9.278 1.00 95.56 110 ALA A CA 1
ATOM 867 C C . ALA A 1 110 ? 12.950 -12.308 -10.137 1.00 95.56 110 ALA A C 1
ATOM 869 O O . ALA A 1 110 ? 13.467 -11.305 -9.637 1.00 95.56 110 ALA A O 1
ATOM 870 N N . GLU A 1 111 ? 12.963 -12.526 -11.452 1.00 95.62 111 GLU A N 1
ATOM 871 C CA . GLU A 1 111 ? 13.707 -11.691 -12.393 1.00 95.62 111 GLU A CA 1
ATOM 872 C C . GLU A 1 111 ? 13.017 -10.336 -12.617 1.00 95.62 111 GLU A C 1
ATOM 874 O O . GLU A 1 111 ? 12.069 -10.208 -13.392 1.00 95.62 111 GLU A O 1
ATOM 879 N N . ASP A 1 112 ? 13.512 -9.310 -11.921 1.00 97.25 112 ASP A N 1
ATOM 880 C CA . ASP A 1 112 ? 13.121 -7.902 -12.093 1.00 97.25 112 ASP A CA 1
ATOM 881 C C . ASP A 1 112 ? 11.603 -7.645 -11.998 1.00 97.25 112 ASP A C 1
ATOM 883 O O . ASP A 1 112 ? 11.040 -6.813 -12.709 1.00 97.25 112 ASP A O 1
ATOM 887 N N . ILE A 1 113 ? 10.915 -8.353 -11.100 1.00 98.44 113 ILE A N 1
ATOM 888 C CA . ILE A 1 113 ? 9.518 -8.050 -10.779 1.00 98.44 113 ILE A CA 1
ATOM 889 C C . ILE A 1 113 ? 9.467 -6.924 -9.747 1.00 98.44 113 ILE A C 1
ATOM 891 O O . ILE A 1 113 ? 10.111 -6.981 -8.691 1.00 98.44 113 ILE A O 1
ATOM 895 N N . ILE A 1 114 ? 8.671 -5.901 -10.057 1.00 98.69 114 ILE A N 1
ATOM 896 C CA . ILE A 1 114 ? 8.441 -4.752 -9.185 1.00 98.69 114 ILE A CA 1
ATOM 897 C C . ILE A 1 114 ? 6.961 -4.665 -8.827 1.00 98.69 114 ILE A C 1
ATOM 899 O O . ILE A 1 114 ? 6.109 -4.517 -9.699 1.00 98.69 114 ILE A O 1
ATOM 903 N N . VAL A 1 115 ? 6.664 -4.698 -7.533 1.00 98.69 115 VAL A N 1
ATOM 904 C CA . VAL A 1 115 ? 5.348 -4.426 -6.959 1.00 98.69 115 VAL A CA 1
ATOM 905 C C . VAL A 1 115 ? 5.463 -3.157 -6.129 1.00 98.69 115 VAL A C 1
ATOM 907 O O . VAL A 1 115 ? 6.231 -3.099 -5.172 1.00 98.69 115 VAL A O 1
ATOM 910 N N . ASN A 1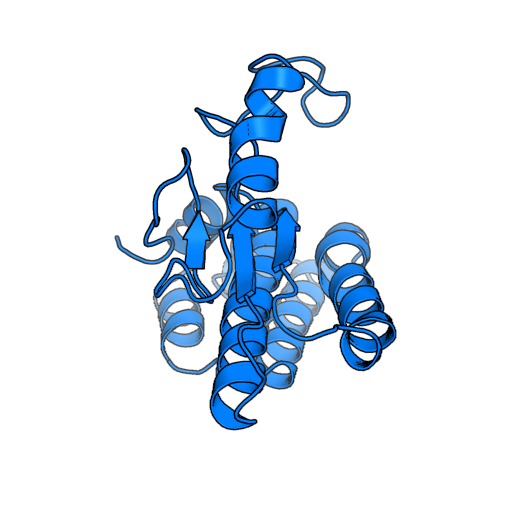 116 ? 4.700 -2.132 -6.484 1.00 98.62 116 ASN A N 1
ATOM 911 C CA . ASN A 1 116 ? 4.580 -0.917 -5.686 1.00 98.62 116 ASN A CA 1
ATOM 912 C C . ASN A 1 116 ? 3.112 -0.614 -5.405 1.00 98.62 116 ASN A C 1
ATOM 914 O O . ASN A 1 116 ? 2.209 -1.027 -6.137 1.00 98.62 116 ASN A O 1
ATOM 918 N N . SER A 1 117 ? 2.895 0.166 -4.354 1.00 98.31 117 SER A N 1
ATOM 919 C CA . SER A 1 117 ? 1.629 0.856 -4.142 1.00 98.31 117 SER A CA 1
ATOM 920 C C . SER A 1 117 ? 1.806 2.346 -4.383 1.00 98.31 117 SER A C 1
ATOM 922 O O . SER A 1 117 ? 2.906 2.877 -4.238 1.00 98.31 117 SER A O 1
ATOM 924 N N . CYS A 1 118 ? 0.740 3.038 -4.756 1.00 96.56 118 CYS A N 1
ATOM 925 C CA . CYS A 1 118 ? 0.798 4.485 -4.921 1.00 96.56 118 CYS A CA 1
ATOM 926 C C . CYS A 1 118 ? -0.525 5.148 -4.568 1.00 96.56 118 CYS A C 1
ATOM 928 O O . CYS A 1 118 ? -1.582 4.527 -4.678 1.00 96.56 118 CYS A O 1
ATOM 930 N N . ASP A 1 119 ? -0.473 6.420 -4.199 1.00 94.25 119 ASP A N 1
ATOM 931 C CA . ASP A 1 119 ? -1.648 7.279 -4.289 1.00 94.25 119 ASP A CA 1
ATOM 932 C C . ASP A 1 119 ? -1.881 7.736 -5.735 1.00 94.25 119 ASP A C 1
ATOM 934 O O . ASP A 1 119 ? -0.972 7.717 -6.576 1.00 94.25 119 ASP A O 1
ATOM 938 N N . VAL A 1 120 ? -3.100 8.176 -6.022 1.00 86.19 120 VAL A N 1
ATOM 939 C CA . VAL A 1 120 ? -3.446 8.803 -7.294 1.00 86.19 120 VAL A CA 1
ATOM 940 C C . VAL A 1 120 ? -2.924 10.240 -7.357 1.00 86.19 120 VAL A C 1
ATOM 942 O O . VAL A 1 120 ? -3.107 11.042 -6.447 1.00 86.19 120 VAL A O 1
ATOM 945 N N . GLY A 1 121 ? -2.311 10.573 -8.489 1.00 65.62 121 GLY A N 1
ATOM 946 C CA . GLY A 1 121 ? -1.935 11.930 -8.876 1.00 65.62 121 GLY A CA 1
ATOM 947 C C . GLY A 1 121 ? -0.899 12.678 -8.035 1.00 65.62 121 GLY A C 1
ATOM 948 O O . GLY A 1 121 ? -0.401 12.228 -7.006 1.00 65.62 121 GLY A O 1
ATOM 949 N N . VAL A 1 122 ? -0.584 13.869 -8.540 1.00 61.66 122 VAL A N 1
ATOM 950 C CA . VAL A 1 122 ? 0.157 14.929 -7.847 1.00 61.66 122 VAL A CA 1
ATOM 951 C C . VAL A 1 122 ? -0.845 15.667 -6.954 1.00 61.66 122 VAL A C 1
ATOM 953 O O . VAL A 1 122 ? -1.767 16.292 -7.484 1.00 61.66 122 VAL A O 1
ATOM 956 N N . GLY A 1 123 ? -0.729 15.571 -5.626 1.00 67.06 123 GLY A N 1
ATOM 957 C CA . GLY A 1 123 ? -1.677 16.212 -4.696 1.00 67.06 123 GLY A CA 1
ATOM 958 C C . GLY A 1 123 ? -2.776 15.310 -4.107 1.00 67.06 123 GLY A C 1
ATOM 959 O O . GLY A 1 123 ? -3.588 15.808 -3.334 1.00 67.06 123 GLY A O 1
ATOM 960 N N . GLY A 1 124 ? -2.833 14.019 -4.467 1.00 67.06 124 GLY A N 1
ATOM 961 C CA . GLY A 1 124 ? -3.621 12.991 -3.756 1.00 67.06 124 GLY A CA 1
ATOM 962 C C . GLY A 1 124 ? -5.141 13.014 -3.955 1.00 67.06 124 GLY A C 1
ATOM 963 O O . GLY A 1 124 ? -5.866 12.249 -3.325 1.00 67.06 124 GLY A O 1
ATOM 964 N N . TRP A 1 125 ? -5.662 13.884 -4.824 1.00 83.19 125 TRP A N 1
ATOM 965 C CA . TRP A 1 125 ? -7.105 14.071 -4.982 1.00 83.19 125 TRP A CA 1
ATOM 966 C C . TRP A 1 125 ? -7.468 14.303 -6.444 1.00 83.19 125 TRP A C 1
ATOM 968 O O . TRP A 1 125 ? -7.099 15.324 -7.013 1.00 83.19 125 TRP A O 1
ATOM 978 N N . VAL A 1 126 ? -8.209 13.378 -7.059 1.00 92.69 126 VAL A N 1
ATOM 979 C CA . VAL A 1 126 ? -8.592 13.415 -8.483 1.00 92.69 126 VAL A CA 1
ATOM 980 C C . VAL A 1 126 ? -10.097 13.610 -8.627 1.00 92.69 126 VAL A C 1
ATOM 982 O O . VAL A 1 126 ? -10.852 12.940 -7.929 1.00 92.69 126 VAL A O 1
ATOM 985 N N . ALA A 1 127 ? -10.531 14.463 -9.555 1.00 94.12 127 ALA A N 1
ATOM 986 C CA . ALA A 1 127 ? -11.930 14.690 -9.905 1.00 94.12 127 ALA A CA 1
ATOM 987 C C . ALA A 1 127 ? -12.539 13.444 -10.572 1.00 94.12 127 ALA A C 1
ATOM 989 O O . ALA A 1 127 ? -12.307 13.166 -11.748 1.00 94.12 127 ALA A O 1
ATOM 990 N N . THR A 1 128 ? -13.284 12.670 -9.783 1.00 94.50 128 THR A N 1
ATOM 991 C CA . THR A 1 128 ? -13.985 11.441 -10.184 1.00 94.50 128 THR A CA 1
ATOM 992 C C . THR A 1 128 ? -15.314 11.343 -9.434 1.00 94.50 128 THR A C 1
ATOM 994 O O . THR A 1 128 ? -15.567 12.118 -8.510 1.00 94.50 128 THR A O 1
ATOM 997 N N . ASP A 1 129 ? -16.148 10.352 -9.749 1.00 96.44 129 ASP A N 1
ATOM 998 C CA . ASP A 1 129 ? -17.389 10.123 -8.996 1.00 96.44 129 ASP A CA 1
ATOM 999 C C . ASP A 1 129 ? -17.130 9.818 -7.511 1.00 96.44 129 ASP A C 1
ATOM 1001 O O . ASP A 1 129 ? -17.904 10.236 -6.652 1.00 96.44 129 ASP A O 1
ATOM 1005 N N . MET A 1 130 ? -16.005 9.166 -7.184 1.00 92.94 130 MET A N 1
ATOM 1006 C CA . MET A 1 130 ? -15.612 8.870 -5.797 1.00 92.94 130 MET A CA 1
ATOM 1007 C C . MET A 1 130 ? -15.402 10.140 -4.965 1.00 92.94 130 MET A C 1
ATOM 1009 O O . MET A 1 130 ? -15.625 10.139 -3.757 1.00 92.94 130 MET A O 1
ATOM 1013 N N . THR A 1 131 ? -14.975 11.221 -5.610 1.00 91.94 131 THR A N 1
ATOM 1014 C CA . THR A 1 131 ? -14.622 12.492 -4.976 1.00 91.94 131 THR A CA 1
ATOM 1015 C C . THR A 1 131 ? -15.627 13.593 -5.292 1.00 91.94 131 THR A C 1
ATOM 1017 O O . THR A 1 131 ? -15.311 14.765 -5.109 1.00 91.94 131 THR A O 1
ATOM 1020 N N . ALA A 1 132 ? -16.818 13.239 -5.791 1.00 94.44 132 ALA A N 1
ATOM 1021 C CA . ALA A 1 132 ? -17.832 14.187 -6.252 1.00 94.44 132 ALA A CA 1
ATOM 1022 C C . ALA A 1 132 ? -17.268 15.241 -7.226 1.00 94.44 132 ALA A C 1
ATOM 1024 O O . ALA A 1 132 ? -17.633 16.413 -7.173 1.00 94.44 132 ALA A O 1
ATOM 1025 N N . GLN A 1 133 ? -16.369 14.808 -8.115 1.00 93.62 133 GLN A N 1
ATOM 1026 C CA . GLN A 1 133 ? -15.714 15.632 -9.135 1.00 93.62 133 GLN A CA 1
ATOM 1027 C C . GLN A 1 133 ? -14.798 16.739 -8.572 1.00 93.62 133 GLN A C 1
ATOM 1029 O O . GLN A 1 133 ? -14.399 17.645 -9.303 1.00 93.62 133 GLN A O 1
ATOM 1034 N N . TYR A 1 134 ? -14.399 16.653 -7.297 1.00 90.38 134 TYR A N 1
ATOM 1035 C CA . TYR A 1 134 ? -13.373 17.518 -6.709 1.00 90.38 134 TYR A CA 1
ATOM 1036 C C . TYR A 1 134 ? -11.967 16.945 -6.914 1.00 90.38 134 TYR A C 1
ATOM 1038 O O . TYR A 1 134 ? -11.766 15.735 -6.825 1.00 90.38 134 TYR A O 1
ATOM 1046 N N . GLY A 1 135 ? -10.985 17.821 -7.137 1.00 90.19 135 GLY A N 1
ATOM 1047 C CA . GLY A 1 135 ? -9.568 17.463 -7.247 1.00 90.19 135 GLY A CA 1
ATOM 1048 C C . GLY A 1 135 ? -8.938 17.846 -8.588 1.00 90.19 135 GLY A C 1
ATOM 1049 O O . GLY A 1 135 ? -9.458 18.674 -9.335 1.00 90.19 135 GLY A O 1
ATOM 1050 N N . VAL A 1 136 ? -7.782 17.252 -8.882 1.00 90.88 136 VAL A N 1
ATOM 1051 C CA . VAL A 1 136 ? -7.053 17.410 -10.147 1.00 90.88 136 VAL A CA 1
ATOM 1052 C C . VAL A 1 136 ? -7.699 16.601 -11.276 1.00 90.88 136 VAL A C 1
ATOM 1054 O O . VAL A 1 136 ? -8.526 15.728 -11.035 1.00 90.88 136 VAL A O 1
ATOM 1057 N N . SER A 1 137 ? -7.309 16.861 -12.527 1.00 92.50 137 SER A N 1
ATOM 1058 C CA . SER A 1 137 ? -7.802 16.091 -13.674 1.00 92.50 137 SER A CA 1
ATOM 1059 C C . SER A 1 137 ? -7.395 14.615 -13.614 1.00 92.50 137 SER A C 1
ATOM 1061 O O . SER A 1 137 ? -6.367 14.263 -13.030 1.00 92.50 137 SER A O 1
ATOM 1063 N N . ILE A 1 138 ? -8.161 13.757 -14.293 1.00 93.19 138 ILE A N 1
ATOM 1064 C CA . ILE A 1 138 ? -7.844 12.328 -14.442 1.00 93.19 138 ILE A CA 1
ATOM 1065 C C . ILE A 1 138 ? -6.445 12.093 -15.034 1.00 93.19 138 ILE A C 1
ATOM 1067 O O . ILE A 1 138 ? -5.728 11.218 -14.555 1.00 93.19 138 ILE A O 1
ATOM 1071 N N . ASP A 1 139 ? -6.008 12.936 -15.976 1.00 92.12 139 ASP A N 1
ATOM 1072 C CA . ASP A 1 139 ? -4.671 12.854 -16.577 1.00 92.12 139 ASP A CA 1
ATOM 1073 C C . ASP A 1 139 ? -3.574 13.076 -15.534 1.00 92.12 139 ASP A C 1
ATOM 1075 O O . ASP A 1 139 ? -2.591 12.339 -15.485 1.00 92.12 139 ASP A O 1
ATOM 1079 N N . LYS A 1 140 ? -3.765 14.060 -14.643 1.00 91.31 140 LYS A N 1
ATOM 1080 C CA . LYS A 1 140 ? -2.852 14.285 -13.517 1.00 91.31 140 LYS A CA 1
ATOM 1081 C C . LYS A 1 140 ? -2.920 13.138 -12.515 1.00 91.31 140 LYS A C 1
ATOM 1083 O O . LYS A 1 140 ? -1.885 12.742 -11.991 1.00 91.31 140 LYS A O 1
ATOM 1088 N N . GLY A 1 141 ? -4.110 12.584 -12.285 1.00 91.06 141 GLY A N 1
ATOM 1089 C CA . GLY A 1 141 ? -4.340 11.405 -11.451 1.00 91.06 141 GLY A CA 1
ATOM 1090 C C . GLY A 1 141 ? -3.560 10.166 -11.894 1.00 91.06 141 GLY A C 1
ATOM 1091 O O . GLY A 1 141 ? -3.063 9.411 -11.057 1.00 91.06 141 GLY A O 1
ATOM 1092 N N . ALA A 1 142 ? -3.402 9.984 -13.205 1.00 92.75 142 ALA A N 1
ATOM 1093 C CA . ALA A 1 142 ? -2.740 8.827 -13.799 1.00 92.75 142 ALA A CA 1
ATOM 1094 C C . ALA A 1 142 ? -1.203 8.863 -13.716 1.00 92.75 142 ALA A C 1
ATOM 1096 O O . ALA A 1 142 ? -0.569 7.837 -13.961 1.00 92.75 142 ALA A O 1
ATOM 1097 N N . ILE A 1 143 ? -0.592 9.994 -13.339 1.00 91.50 143 ILE A N 1
ATOM 1098 C CA . ILE A 1 143 ? 0.871 10.165 -13.350 1.00 91.50 143 ILE A CA 1
ATOM 1099 C C . ILE A 1 143 ? 1.583 9.149 -12.445 1.00 91.50 143 ILE A C 1
ATOM 1101 O O . ILE A 1 143 ? 2.478 8.458 -12.924 1.00 91.50 143 ILE A O 1
ATOM 1105 N N . ASN A 1 144 ? 1.198 9.009 -11.168 1.00 91.00 144 ASN A N 1
ATOM 1106 C CA . ASN A 1 144 ? 1.885 8.075 -10.258 1.00 91.00 144 ASN A CA 1
ATOM 1107 C C . ASN A 1 144 ? 1.712 6.608 -10.678 1.00 91.00 144 ASN A C 1
ATOM 1109 O O . ASN A 1 144 ? 2.723 5.897 -10.721 1.00 91.00 144 ASN A O 1
ATOM 1113 N N . PRO A 1 145 ? 0.492 6.131 -11.019 1.00 94.94 145 PRO A N 1
ATOM 1114 C CA . PRO A 1 145 ? 0.344 4.770 -11.515 1.00 94.94 145 PRO A CA 1
ATOM 1115 C C . PRO A 1 145 ? 1.168 4.509 -12.777 1.00 94.94 145 PRO A C 1
ATOM 1117 O O . PRO A 1 145 ? 1.831 3.477 -12.874 1.00 94.94 145 PRO A O 1
ATOM 1120 N N . LEU A 1 146 ? 1.177 5.461 -13.717 1.00 95.62 146 LEU A N 1
ATOM 1121 C CA . LEU A 1 146 ? 1.935 5.342 -14.958 1.00 95.62 146 LEU A CA 1
ATOM 1122 C C . LEU A 1 146 ? 3.443 5.326 -14.695 1.00 95.62 146 LEU A C 1
ATOM 1124 O O . LEU A 1 146 ? 4.147 4.494 -15.259 1.00 95.62 146 LEU A O 1
ATOM 1128 N N . PHE A 1 147 ? 3.932 6.181 -13.796 1.00 95.12 147 PHE A N 1
ATOM 1129 C CA . PHE A 1 147 ? 5.327 6.174 -13.361 1.00 95.12 147 PHE A CA 1
ATOM 1130 C C . PHE A 1 147 ? 5.739 4.798 -12.820 1.00 95.12 147 PHE A C 1
ATOM 1132 O O . PHE A 1 147 ? 6.754 4.256 -13.249 1.00 95.12 147 PHE A O 1
ATOM 1139 N N . CYS A 1 148 ? 4.929 4.198 -11.940 1.00 96.62 148 CYS A N 1
ATOM 1140 C CA . CYS A 1 148 ? 5.206 2.868 -11.388 1.00 96.62 148 CYS A CA 1
ATOM 1141 C C . CYS A 1 148 ? 5.176 1.773 -12.464 1.00 96.62 148 CYS A C 1
ATOM 1143 O O . CYS A 1 148 ? 6.016 0.876 -12.455 1.00 96.62 148 CYS A O 1
ATOM 1145 N N . ALA A 1 149 ? 4.212 1.839 -13.387 1.00 97.75 149 ALA A N 1
ATOM 1146 C CA . ALA A 1 149 ? 4.031 0.843 -14.440 1.00 97.75 149 ALA A CA 1
ATOM 1147 C C . ALA A 1 149 ? 5.141 0.891 -15.503 1.00 97.75 149 ALA A C 1
ATOM 1149 O O . ALA A 1 149 ? 5.490 -0.140 -16.076 1.00 97.75 149 ALA A O 1
ATOM 1150 N N . LEU A 1 150 ? 5.695 2.079 -15.759 1.00 97.69 150 LEU A N 1
ATOM 1151 C CA . LEU A 1 150 ? 6.704 2.329 -16.791 1.00 97.69 150 LEU A CA 1
ATOM 1152 C C . LEU A 1 150 ? 8.144 2.347 -16.263 1.00 97.69 150 LEU A C 1
ATOM 1154 O O . LEU A 1 150 ? 9.048 2.757 -16.995 1.00 97.69 150 LEU A O 1
ATOM 1158 N N . LEU A 1 151 ? 8.383 1.909 -15.022 1.00 97.88 151 LEU A N 1
ATOM 1159 C CA . LEU A 1 151 ? 9.746 1.744 -14.521 1.00 97.88 151 LEU A CA 1
ATOM 1160 C C . LEU A 1 151 ? 10.562 0.877 -15.499 1.00 97.88 151 LEU A C 1
ATOM 1162 O O . LEU A 1 151 ? 10.071 -0.163 -15.945 1.00 97.88 151 LEU A O 1
ATOM 1166 N N . PRO A 1 152 ? 11.783 1.296 -15.876 1.00 97.81 152 PRO A N 1
ATOM 1167 C CA . PRO A 1 152 ? 12.554 0.587 -16.884 1.00 97.81 152 PRO A CA 1
ATOM 1168 C C . PRO A 1 152 ? 13.077 -0.759 -16.352 1.00 97.81 152 PRO A C 1
ATOM 1170 O O . PRO A 1 152 ? 13.270 -0.908 -15.142 1.00 97.81 152 PRO A O 1
ATOM 1173 N N . PRO A 1 153 ? 13.359 -1.727 -17.248 1.00 97.69 153 PRO A N 1
ATOM 1174 C CA . PRO A 1 153 ? 14.063 -2.960 -16.906 1.00 97.69 153 PRO A CA 1
ATOM 1175 C C . PRO A 1 153 ? 15.319 -2.730 -16.059 1.00 97.69 153 PRO A C 1
ATOM 1177 O O . PRO A 1 153 ? 16.126 -1.850 -16.360 1.00 97.69 153 PRO A O 1
ATOM 1180 N N . ASN A 1 154 ? 15.498 -3.567 -15.038 1.00 97.00 154 ASN A N 1
ATOM 1181 C CA . ASN A 1 154 ? 16.658 -3.632 -14.147 1.00 97.00 154 ASN A CA 1
ATOM 1182 C C . ASN A 1 154 ? 16.907 -2.360 -13.320 1.00 97.00 154 ASN A C 1
ATOM 1184 O O . ASN A 1 154 ? 18.029 -2.114 -12.861 1.00 97.00 154 ASN A O 1
ATOM 1188 N N . VAL A 1 155 ? 15.877 -1.534 -13.117 1.00 96.75 155 VAL A N 1
ATOM 1189 C CA . VAL A 1 155 ? 15.973 -0.402 -12.196 1.00 96.75 155 VAL A CA 1
ATOM 1190 C C . VAL A 1 155 ? 16.115 -0.906 -10.758 1.00 96.75 155 VAL A C 1
ATOM 1192 O O . VAL A 1 155 ? 15.491 -1.879 -10.345 1.00 96.75 155 VAL A O 1
ATOM 1195 N N . LYS A 1 156 ? 16.932 -0.219 -9.955 1.00 93.75 156 LYS A N 1
ATOM 1196 C CA . LYS A 1 156 ? 17.144 -0.597 -8.548 1.00 93.75 156 LYS A CA 1
ATOM 1197 C C . LYS A 1 156 ? 15.950 -0.275 -7.642 1.00 93.75 156 LYS A C 1
ATOM 1199 O O . LYS A 1 156 ? 15.840 -0.845 -6.563 1.00 93.75 156 LYS A O 1
ATOM 1204 N N . GLY A 1 157 ? 15.088 0.650 -8.054 1.00 93.69 157 GLY A N 1
ATOM 1205 C CA . GLY A 1 157 ? 13.971 1.136 -7.258 1.00 93.69 157 GLY A CA 1
ATOM 1206 C C . GLY A 1 157 ? 13.138 2.181 -8.001 1.00 93.69 157 GLY A C 1
ATOM 1207 O O . GLY A 1 157 ? 13.574 2.672 -9.045 1.00 93.69 157 GLY A O 1
ATOM 1208 N N . PRO A 1 158 ? 11.958 2.534 -7.469 1.00 96.69 158 PRO A N 1
ATOM 1209 C CA . PRO A 1 158 ? 11.386 2.035 -6.214 1.00 96.69 158 PRO A CA 1
ATOM 1210 C C . PRO A 1 158 ? 10.838 0.602 -6.335 1.00 96.69 158 PRO A C 1
ATOM 1212 O O . PRO A 1 158 ? 10.274 0.235 -7.364 1.00 96.69 158 PRO A O 1
ATOM 1215 N N . LYS A 1 159 ? 10.999 -0.204 -5.277 1.00 97.31 159 LYS A N 1
ATOM 1216 C CA . LYS A 1 159 ? 10.495 -1.587 -5.165 1.00 97.31 159 LYS A CA 1
ATOM 1217 C C . LYS A 1 159 ? 9.853 -1.807 -3.796 1.00 97.31 159 LYS A C 1
ATOM 1219 O O . LYS A 1 159 ? 10.508 -1.568 -2.780 1.00 97.31 159 LYS A O 1
ATOM 1224 N N . GLY A 1 160 ? 8.600 -2.261 -3.753 1.00 97.81 160 GLY A N 1
ATOM 1225 C CA . GLY A 1 160 ? 7.876 -2.510 -2.499 1.00 97.81 160 GLY A CA 1
ATOM 1226 C C . GLY A 1 160 ? 7.566 -1.239 -1.716 1.00 97.81 160 GLY A C 1
ATOM 1227 O O . GLY A 1 160 ? 7.441 -1.282 -0.493 1.00 97.81 160 GLY A O 1
ATOM 1228 N N . LYS A 1 161 ? 7.506 -0.094 -2.398 1.00 97.81 161 LYS A N 1
ATOM 1229 C CA . LYS A 1 161 ? 7.324 1.224 -1.789 1.00 97.81 161 LYS A CA 1
ATOM 1230 C C . LYS A 1 161 ? 5.891 1.707 -1.942 1.00 97.81 161 LYS A C 1
ATOM 1232 O O . LYS A 1 161 ? 5.129 1.225 -2.784 1.00 97.81 161 LYS A O 1
ATOM 1237 N N . PHE A 1 162 ? 5.547 2.686 -1.115 1.00 97.56 162 PHE A N 1
ATOM 1238 C CA . PHE A 1 162 ? 4.393 3.538 -1.333 1.00 97.56 162 PHE A CA 1
ATOM 1239 C C . PHE A 1 162 ? 4.867 4.812 -2.029 1.00 97.56 162 PHE A C 1
ATOM 1241 O O . PHE A 1 162 ? 5.801 5.464 -1.557 1.00 97.56 162 PHE A O 1
ATOM 1248 N N . LEU A 1 163 ? 4.266 5.133 -3.171 1.00 95.50 163 LEU A N 1
ATOM 1249 C CA . LEU A 1 163 ? 4.619 6.313 -3.941 1.00 95.50 163 LEU A CA 1
ATOM 1250 C C . LEU A 1 163 ? 3.552 7.392 -3.834 1.00 95.50 163 LEU A C 1
ATOM 1252 O O . LEU A 1 163 ? 2.360 7.143 -4.028 1.00 95.50 163 LEU A O 1
ATOM 1256 N N . TYR A 1 164 ? 4.024 8.610 -3.625 1.00 92.06 164 TYR A N 1
ATOM 1257 C CA . TYR A 1 164 ? 3.242 9.824 -3.723 1.00 92.06 164 TYR A CA 1
ATOM 1258 C C . TYR A 1 164 ? 4.033 10.833 -4.545 1.00 92.06 164 TYR A C 1
ATOM 1260 O O . TYR A 1 164 ? 5.217 11.061 -4.300 1.00 92.06 164 TYR A O 1
ATOM 1268 N N . ASP A 1 165 ? 3.380 11.410 -5.544 1.00 88.75 165 ASP A N 1
ATOM 1269 C CA . ASP A 1 165 ? 3.962 12.450 -6.389 1.00 88.75 165 ASP A CA 1
ATOM 1270 C C . ASP A 1 165 ? 5.262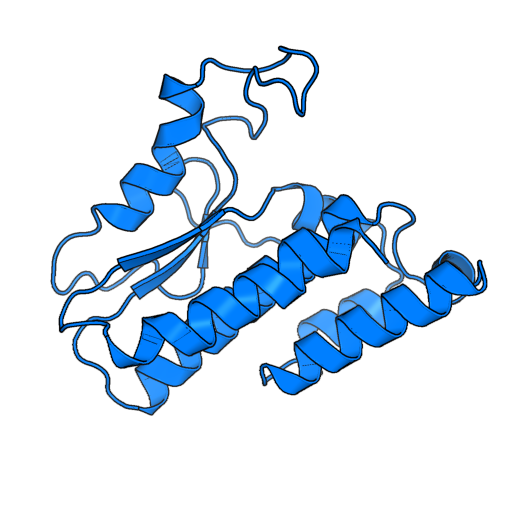 12.004 -7.100 1.00 88.75 165 ASP A C 1
ATOM 1272 O O . ASP A 1 165 ? 6.294 12.681 -7.090 1.00 88.75 165 ASP A O 1
ATOM 1276 N N . ALA A 1 166 ? 5.218 10.788 -7.661 1.00 87.75 166 ALA A N 1
ATOM 1277 C CA . ALA A 1 166 ? 6.326 10.055 -8.283 1.00 87.75 166 ALA A CA 1
ATOM 1278 C C . ALA A 1 166 ? 7.575 9.882 -7.393 1.00 87.75 166 ALA A C 1
ATOM 1280 O O . ALA A 1 166 ? 8.684 9.683 -7.893 1.00 87.75 166 ALA A O 1
ATOM 1281 N N . LYS A 1 167 ? 7.411 9.938 -6.067 1.00 91.56 167 LYS A N 1
ATOM 1282 C CA . LYS A 1 167 ? 8.488 9.774 -5.083 1.00 91.56 167 LYS A CA 1
ATOM 1283 C C . LYS A 1 167 ? 8.115 8.728 -4.046 1.00 91.56 167 LYS A C 1
ATOM 1285 O O . LYS A 1 167 ? 6.940 8.532 -3.749 1.00 91.56 167 LYS A O 1
ATOM 1290 N N . GLU A 1 168 ? 9.125 8.069 -3.486 1.00 95.06 168 GLU A N 1
ATOM 1291 C CA . GLU A 1 168 ? 8.928 7.231 -2.304 1.00 95.06 168 GLU A CA 1
ATOM 1292 C C . GLU A 1 168 ? 8.423 8.099 -1.147 1.00 95.06 168 GLU A C 1
ATOM 1294 O O . GLU A 1 168 ? 9.009 9.140 -0.843 1.00 95.06 168 GLU A O 1
ATOM 1299 N N . PHE A 1 169 ? 7.336 7.671 -0.513 1.00 94.69 169 PHE A N 1
ATOM 1300 C CA . PHE A 1 169 ? 6.762 8.328 0.650 1.00 94.69 169 PHE A CA 1
ATOM 1301 C C . PHE A 1 169 ? 6.702 7.343 1.814 1.00 94.69 169 PHE A C 1
ATOM 1303 O O . PHE A 1 169 ? 6.128 6.254 1.706 1.00 94.69 169 PHE A O 1
ATOM 1310 N N . ASP A 1 170 ? 7.316 7.729 2.931 1.00 95.56 170 ASP A N 1
ATOM 1311 C CA . ASP A 1 170 ? 7.314 6.932 4.152 1.00 95.56 170 ASP A CA 1
ATOM 1312 C C . ASP A 1 170 ? 5.993 7.126 4.908 1.00 95.56 170 ASP A C 1
ATOM 1314 O O . ASP A 1 170 ? 5.848 7.991 5.767 1.00 95.56 170 ASP A O 1
ATOM 1318 N N . TRP A 1 171 ? 4.993 6.328 4.538 1.00 94.25 171 TRP A N 1
ATOM 1319 C CA . TRP A 1 171 ? 3.611 6.491 4.989 1.00 94.25 171 TRP A CA 1
ATOM 1320 C C . TRP A 1 171 ? 3.375 6.193 6.476 1.00 94.25 171 TRP A C 1
ATOM 1322 O O . TRP A 1 171 ? 2.307 6.524 6.987 1.00 94.25 171 TRP A O 1
ATOM 1332 N N . TRP A 1 172 ? 4.332 5.589 7.182 1.00 93.06 172 TRP A N 1
ATOM 1333 C CA . TRP A 1 172 ? 4.247 5.347 8.629 1.00 93.06 172 TRP A CA 1
ATOM 1334 C C . TRP A 1 172 ? 5.246 6.189 9.437 1.00 93.06 172 TRP A C 1
ATOM 1336 O O . TRP A 1 172 ? 5.361 6.000 10.658 1.00 93.06 172 TRP A O 1
ATOM 1346 N N . ALA A 1 173 ? 6.004 7.077 8.782 1.00 82.75 173 ALA A N 1
ATOM 1347 C CA . ALA A 1 173 ? 6.814 8.074 9.467 1.00 82.75 173 ALA A CA 1
ATOM 1348 C C . ALA A 1 173 ? 5.899 9.169 10.022 1.00 82.75 173 ALA A C 1
ATOM 1350 O O . ALA A 1 173 ? 5.041 9.699 9.318 1.00 82.75 173 ALA A O 1
ATOM 1351 N N . THR A 1 174 ? 6.081 9.463 11.304 1.00 57.62 174 THR A N 1
ATOM 1352 C CA . THR A 1 174 ? 5.407 10.528 12.058 1.00 57.62 174 THR A CA 1
ATOM 1353 C C . THR A 1 174 ? 6.443 11.524 12.520 1.00 57.62 174 THR A C 1
ATOM 1355 O O . THR A 1 174 ? 7.474 11.030 13.039 1.00 57.62 174 THR A O 1
#

Foldseek 3Di:
DVQLCPLFVVVVVVCVVCVVVDDAQAFAERAFALLLLVQLVQFDPVLVCCLVPVQQALVSLVVNLVVCVVCVVVVNNVVVRGDPDNRSNSSVSSLSHQLNVLVVCVVVVPRNYAGHYEAFFAPGDEQDVVRVGDDHHVVRRCVQVVLRRPDDGPDPDDGSAYDHPSDGDPSSDD

Organism: Elysia chlorotica (NCBI:txid188477)

Radius of gyration: 15.91 Å; chains: 1; bounding box: 37×34×38 Å

Secondary structure (DSSP, 8-state):
-HHHIIIIIIHHHHHHHHGGGPPTT-EEEEE--THHHHHHHHS-HHHHHHHHHS--SHHHHHHHHHHHHHHHHTT-TTTTT--S-HHHHHHHHHHHHHHHHHHHHHHTT-SS-EEEEE-SSTTS-B-SGGGTT-SB-HHHHTHHHHHHHTPPTT-----S-EEETTEE--TT--

Sequence (174 aa):
RLVCHVNYFSTLDVCQVLFPLLRPHARVVNVSSLNCHESFCDCSPAVQNRIKTAIHTIEDVNTFINDYVKAAQTNQHLKQGFDKYPYGMSKIGVTLMSAIQQKTFDDQGAEDIIVNSCDVGVGGWVATDMTAQYGVSIDKGAINPLFCALLPPNVKGPKGKFLYDAKEFDWWAT